Protein AF-A0A326RN79-F1 (afdb_monomer)

Foldseek 3Di:
DDDDDDWDFDWDKDKDWDDDAFKTKIWMKTKTKTWDWDWDQDPVVRDTDTDIDIWMKIWIKTWMKGAHPVGDDIDIDIDIDIDTDD

Structure (mmCIF, N/CA/C/O backbone):
data_AF-A0A326RN79-F1
#
_entry.id   AF-A0A326RN79-F1
#
loop_
_atom_site.group_PDB
_atom_site.id
_atom_site.type_symbol
_atom_site.label_atom_id
_atom_site.label_alt_id
_atom_site.label_comp_id
_atom_site.label_asym_id
_atom_site.label_entity_id
_atom_site.label_seq_id
_atom_site.pdbx_PDB_ins_code
_atom_site.Cartn_x
_atom_site.Cartn_y
_atom_site.Cartn_z
_atom_site.occupancy
_atom_site.B_iso_or_equiv
_atom_site.auth_seq_id
_atom_site.auth_comp_id
_atom_site.auth_asym_id
_atom_site.auth_atom_id
_atom_site.pdbx_PDB_model_num
ATOM 1 N N . MET A 1 1 ? 8.994 -21.340 -27.946 1.00 36.66 1 MET A N 1
ATOM 2 C CA . MET A 1 1 ? 8.843 -21.873 -26.571 1.00 36.66 1 MET A CA 1
ATOM 3 C C . MET A 1 1 ? 9.153 -20.736 -25.600 1.00 36.66 1 MET A C 1
ATOM 5 O O . MET A 1 1 ? 10.314 -20.381 -25.465 1.00 36.66 1 MET A O 1
ATOM 9 N N . ALA A 1 2 ? 8.141 -20.085 -25.015 1.00 51.47 2 ALA A N 1
ATOM 10 C CA . ALA A 1 2 ? 8.356 -18.931 -24.136 1.00 51.47 2 ALA A CA 1
ATOM 11 C C . ALA A 1 2 ? 8.945 -19.395 -22.794 1.00 51.47 2 ALA A C 1
ATOM 13 O O . ALA A 1 2 ? 8.312 -20.149 -22.052 1.00 51.47 2 ALA A O 1
ATOM 14 N N . ARG A 1 3 ? 10.180 -18.984 -22.497 1.00 58.22 3 ARG A N 1
ATOM 15 C CA . ARG A 1 3 ? 10.864 -19.306 -21.241 1.00 58.22 3 ARG A CA 1
ATOM 16 C C . ARG A 1 3 ? 10.165 -18.528 -20.123 1.00 58.22 3 ARG A C 1
ATOM 18 O O . ARG A 1 3 ? 10.208 -17.302 -20.090 1.00 58.22 3 ARG A O 1
ATOM 25 N N . ARG A 1 4 ? 9.448 -19.231 -19.244 1.00 58.88 4 ARG A N 1
ATOM 26 C CA . ARG A 1 4 ? 8.687 -18.618 -18.147 1.00 58.88 4 ARG A CA 1
ATOM 27 C C . ARG A 1 4 ? 9.666 -18.181 -17.055 1.00 58.88 4 ARG A C 1
ATOM 29 O O . ARG A 1 4 ? 10.080 -18.994 -16.235 1.00 58.88 4 ARG A O 1
ATOM 36 N N . PHE A 1 5 ? 10.077 -16.918 -17.082 1.00 65.12 5 PHE A N 1
ATOM 37 C CA . PHE A 1 5 ? 10.913 -16.339 -16.032 1.00 65.12 5 PHE A CA 1
ATOM 38 C C . PHE A 1 5 ? 10.075 -16.073 -14.776 1.00 65.12 5 PHE A C 1
ATOM 40 O O . PHE A 1 5 ? 8.932 -15.619 -14.857 1.00 65.12 5 PHE A O 1
ATOM 47 N N . LEU A 1 6 ? 10.638 -16.378 -13.606 1.00 65.94 6 LEU A N 1
ATOM 48 C CA . LEU A 1 6 ? 10.046 -16.006 -12.325 1.00 65.94 6 LEU A CA 1
ATOM 49 C C . LEU A 1 6 ? 10.099 -14.476 -12.203 1.00 65.94 6 LEU A C 1
ATOM 51 O O . LEU A 1 6 ? 11.183 -13.902 -12.252 1.00 65.94 6 LEU A O 1
ATOM 55 N N . ASN A 1 7 ? 8.945 -13.825 -12.038 1.00 72.00 7 ASN A N 1
ATOM 56 C CA . ASN A 1 7 ? 8.854 -12.377 -11.842 1.00 72.00 7 ASN A CA 1
ATOM 57 C C . ASN A 1 7 ? 8.327 -12.067 -10.430 1.00 72.00 7 ASN A C 1
ATOM 59 O O . ASN A 1 7 ? 7.119 -11.884 -10.253 1.00 72.00 7 ASN A O 1
ATOM 63 N N . PRO A 1 8 ? 9.188 -12.104 -9.397 1.00 68.12 8 PRO A N 1
ATOM 64 C CA . PRO A 1 8 ? 8.763 -11.848 -8.030 1.00 68.12 8 PRO A CA 1
ATOM 65 C C . PRO A 1 8 ? 8.424 -10.362 -7.850 1.00 68.12 8 PRO A C 1
ATOM 67 O O . PRO A 1 8 ? 9.305 -9.509 -7.835 1.00 68.12 8 PRO A O 1
ATOM 70 N N . ALA A 1 9 ? 7.138 -10.057 -7.683 1.00 74.50 9 ALA A N 1
ATOM 71 C CA . ALA A 1 9 ? 6.655 -8.715 -7.371 1.00 74.50 9 ALA A CA 1
ATOM 72 C C . ALA A 1 9 ? 6.686 -8.489 -5.850 1.00 74.50 9 ALA A C 1
ATOM 74 O O . ALA A 1 9 ? 5.716 -8.772 -5.144 1.00 74.50 9 ALA A O 1
ATOM 75 N N . ILE A 1 10 ? 7.821 -8.014 -5.332 1.00 84.75 10 ILE A N 1
ATOM 76 C CA . ILE A 1 10 ? 7.985 -7.710 -3.903 1.00 84.75 10 ILE A CA 1
ATOM 77 C C . ILE A 1 10 ? 7.613 -6.248 -3.665 1.00 84.75 10 ILE A C 1
ATOM 79 O O . ILE A 1 10 ? 8.291 -5.349 -4.149 1.00 84.75 10 ILE A O 1
ATOM 83 N N . LEU A 1 11 ? 6.547 -6.000 -2.903 1.00 85.94 11 LEU A N 1
ATOM 84 C CA . LEU A 1 11 ? 6.159 -4.646 -2.518 1.00 85.94 11 LEU A CA 1
ATOM 85 C C . LEU A 1 11 ? 6.941 -4.190 -1.284 1.00 85.94 11 LEU A C 1
ATOM 87 O O . LEU A 1 11 ? 6.777 -4.750 -0.201 1.00 85.94 11 LEU A O 1
ATOM 91 N N . ILE A 1 12 ? 7.712 -3.119 -1.435 1.00 90.00 12 ILE A N 1
ATOM 92 C CA . ILE A 1 12 ? 8.310 -2.380 -0.322 1.00 90.00 12 ILE A CA 1
ATOM 93 C C . ILE A 1 12 ? 7.509 -1.086 -0.162 1.00 90.00 12 ILE A C 1
ATOM 95 O O . ILE A 1 12 ? 7.455 -0.288 -1.091 1.00 90.00 12 ILE A O 1
ATOM 99 N N . GLU A 1 13 ? 6.853 -0.881 0.982 1.00 91.81 13 GLU A N 1
ATOM 100 C CA . GLU A 1 13 ? 5.976 0.274 1.240 1.00 91.81 13 GLU A CA 1
ATOM 101 C C . GLU A 1 13 ? 6.293 0.896 2.602 1.00 91.81 13 GLU A C 1
ATOM 103 O O . GLU A 1 13 ? 6.396 0.195 3.609 1.00 91.81 13 GLU A O 1
ATOM 108 N N . VAL A 1 14 ? 6.373 2.226 2.637 1.00 94.38 14 VAL A N 1
ATOM 109 C CA . VAL A 1 14 ? 6.320 3.012 3.871 1.00 94.38 14 VAL A CA 1
ATOM 110 C C . VAL A 1 14 ? 4.895 3.530 4.022 1.00 94.38 14 VAL A C 1
ATOM 112 O O . VAL A 1 14 ? 4.352 4.140 3.100 1.00 94.38 14 VAL A O 1
ATOM 115 N N . SER A 1 15 ? 4.275 3.294 5.180 1.00 94.06 15 SER A N 1
ATOM 116 C CA . SER A 1 15 ? 2.891 3.706 5.435 1.00 94.06 15 SER A CA 1
ATOM 117 C C . SER A 1 15 ? 2.732 4.460 6.750 1.00 94.06 15 SER A C 1
ATOM 119 O O . SER A 1 15 ? 3.167 3.983 7.796 1.00 94.06 15 SER A O 1
ATOM 121 N N . GLY A 1 16 ? 2.046 5.598 6.692 1.00 94.19 16 GLY A N 1
ATOM 122 C CA . GLY A 1 16 ? 1.613 6.389 7.834 1.00 94.19 16 GLY A CA 1
ATOM 123 C C . GLY A 1 16 ? 0.163 6.101 8.225 1.00 94.19 16 GLY A C 1
ATOM 124 O O . GLY A 1 16 ? -0.698 5.812 7.387 1.00 94.19 16 GLY A O 1
ATOM 125 N N . LEU A 1 17 ? -0.101 6.205 9.525 1.00 93.81 17 LEU A N 1
ATOM 126 C CA . LEU A 1 17 ? -1.425 6.125 10.131 1.00 93.81 17 LEU A CA 1
ATOM 127 C C . LEU A 1 17 ? -1.747 7.463 10.786 1.00 93.81 17 LEU A C 1
ATOM 129 O O . LEU A 1 17 ? -1.025 7.892 11.680 1.00 93.81 17 LEU A O 1
ATOM 133 N N . LEU A 1 18 ? -2.840 8.093 10.369 1.00 92.38 18 LEU A N 1
ATOM 134 C CA . LEU A 1 18 ? -3.316 9.345 10.945 1.00 92.38 18 LEU A CA 1
ATOM 135 C C . LEU A 1 18 ? -4.707 9.138 11.542 1.00 92.38 18 LEU A C 1
ATOM 137 O O . LEU A 1 18 ? -5.629 8.727 10.845 1.00 92.38 18 LEU A O 1
ATOM 141 N N . GLY A 1 19 ? -4.881 9.419 12.827 1.00 87.62 19 GLY A N 1
ATOM 142 C CA . GLY A 1 19 ? -6.171 9.285 13.503 1.00 87.62 19 GLY A CA 1
ATOM 143 C C . GLY A 1 19 ? -6.017 9.140 15.010 1.00 87.62 19 GLY A C 1
ATOM 144 O O . GLY A 1 19 ? -4.911 8.939 15.507 1.00 87.62 19 GLY A O 1
ATOM 145 N N . ARG A 1 20 ? -7.126 9.267 15.744 1.00 83.19 20 ARG A N 1
ATOM 146 C CA . ARG A 1 20 ? -7.171 9.069 17.200 1.00 83.19 20 ARG A CA 1
ATOM 147 C C . ARG A 1 20 ? -8.138 7.940 17.550 1.00 83.19 20 ARG A C 1
ATOM 149 O O . ARG A 1 20 ? -9.202 7.800 16.946 1.00 83.19 20 ARG A O 1
ATOM 156 N N . GLY A 1 21 ? -7.783 7.158 18.566 1.00 86.88 21 GLY A N 1
ATOM 157 C CA . GLY A 1 21 ? -8.617 6.072 19.074 1.00 86.88 21 GLY A CA 1
ATOM 158 C C . GLY A 1 21 ? -8.681 4.890 18.109 1.00 86.88 21 GLY A C 1
ATOM 159 O O . GLY A 1 21 ? -7.676 4.235 17.861 1.00 86.88 21 GLY A O 1
ATOM 160 N N . LYS A 1 22 ? -9.878 4.583 17.598 1.00 91.00 22 LYS A N 1
ATOM 161 C CA . LYS A 1 22 ? -10.126 3.357 16.815 1.00 91.00 22 LYS A CA 1
ATOM 162 C C . LYS A 1 22 ? -9.999 3.549 15.305 1.00 91.00 22 LYS A C 1
ATOM 164 O O . LYS A 1 22 ? -9.848 2.579 14.564 1.00 91.00 22 LYS A O 1
ATOM 169 N N . HIS A 1 23 ? -10.079 4.791 14.842 1.00 93.25 23 HIS A N 1
ATOM 170 C CA . HIS A 1 23 ? -10.272 5.138 13.440 1.00 93.25 23 HIS A CA 1
ATOM 171 C C . HIS A 1 23 ? -9.014 5.808 12.901 1.00 93.25 23 HIS A C 1
ATOM 173 O O . HIS A 1 23 ? -8.587 6.835 13.424 1.00 93.25 23 HIS A O 1
ATOM 179 N N . HIS A 1 24 ? -8.430 5.231 11.853 1.00 94.38 24 HIS A N 1
ATOM 180 C CA . HIS A 1 24 ? -7.187 5.719 11.275 1.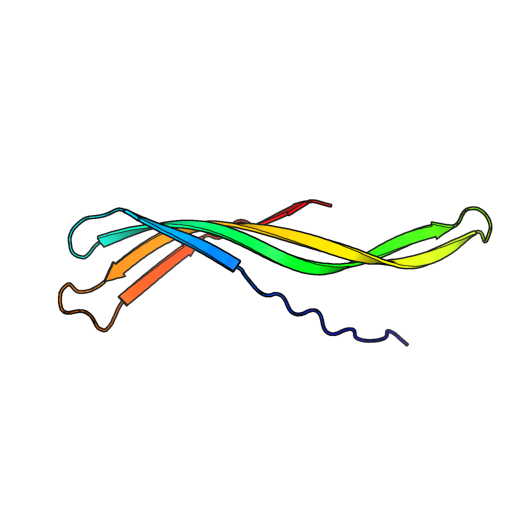00 94.38 24 HIS A CA 1
ATOM 181 C C . HIS A 1 24 ? -7.294 5.810 9.761 1.00 94.38 24 HIS A C 1
ATOM 183 O O . HIS A 1 24 ? -7.596 4.833 9.076 1.00 94.38 24 HIS A O 1
ATOM 189 N N . PHE A 1 25 ? -6.972 6.976 9.234 1.00 94.94 25 PHE A N 1
ATOM 190 C CA . PHE A 1 25 ? -6.615 7.153 7.845 1.00 94.94 25 PHE A CA 1
ATOM 191 C C . PHE A 1 25 ? -5.230 6.547 7.586 1.00 94.94 25 PHE A C 1
ATOM 193 O O . PHE A 1 25 ? -4.330 6.630 8.422 1.00 94.94 25 PHE A O 1
ATOM 200 N N . LYS A 1 26 ? -5.066 5.903 6.434 1.00 95.00 26 LYS A N 1
ATOM 201 C CA . LYS A 1 26 ? -3.821 5.279 5.989 1.00 95.00 26 LYS A CA 1
ATOM 202 C C . LYS A 1 26 ? -3.353 5.939 4.708 1.00 95.00 26 LYS A C 1
ATOM 204 O O . LYS A 1 26 ? -4.096 5.951 3.730 1.00 95.00 26 LYS A O 1
ATOM 209 N N . LEU A 1 27 ? -2.099 6.366 4.706 1.00 95.44 27 LEU A N 1
ATOM 210 C CA . LEU A 1 27 ? -1.389 6.801 3.513 1.00 95.44 27 LEU A CA 1
ATOM 211 C C . LEU A 1 27 ? -0.123 5.960 3.380 1.00 95.44 27 LEU A C 1
ATOM 213 O O . LEU A 1 27 ? 0.573 5.753 4.368 1.00 95.44 27 LEU A O 1
ATOM 217 N N . GLY A 1 28 ? 0.167 5.446 2.196 1.00 93.69 28 GLY A N 1
ATOM 218 C CA . GLY A 1 28 ? 1.376 4.677 1.940 1.00 93.69 28 GLY A CA 1
ATOM 219 C C . GLY A 1 28 ? 1.942 4.980 0.570 1.00 93.69 28 GLY A C 1
ATOM 220 O O . GLY A 1 28 ? 1.199 5.302 -0.351 1.00 93.69 28 GLY A O 1
ATOM 221 N N . ILE A 1 29 ? 3.255 4.881 0.448 1.00 93.69 29 ILE A N 1
ATOM 222 C CA . ILE A 1 29 ? 3.966 4.960 -0.821 1.00 93.69 29 ILE A CA 1
ATOM 223 C C . ILE A 1 29 ? 5.010 3.854 -0.847 1.00 93.69 29 ILE A C 1
ATOM 225 O O . ILE A 1 29 ? 5.621 3.539 0.177 1.00 93.69 29 ILE A O 1
ATOM 229 N N . GLY A 1 30 ? 5.190 3.234 -2.004 1.00 90.75 30 GLY A N 1
ATOM 230 C CA . GLY A 1 30 ? 6.114 2.123 -2.130 1.00 90.75 30 GLY A CA 1
ATOM 231 C C . GLY A 1 30 ? 6.715 1.976 -3.512 1.00 90.75 30 GLY A C 1
ATOM 232 O O . GLY A 1 30 ? 6.504 2.798 -4.400 1.00 90.75 30 GLY A O 1
ATOM 233 N N . GLY A 1 31 ? 7.454 0.886 -3.668 1.00 90.00 31 GLY A N 1
ATOM 234 C CA . GLY A 1 31 ? 8.028 0.430 -4.921 1.00 90.00 31 GLY A CA 1
ATOM 235 C C . GLY A 1 31 ? 7.842 -1.074 -5.062 1.00 90.00 31 GLY A C 1
ATOM 236 O O . GLY A 1 31 ? 7.934 -1.821 -4.088 1.00 90.00 31 GLY A O 1
ATOM 237 N N . THR A 1 32 ? 7.551 -1.524 -6.276 1.00 89.12 32 THR A N 1
ATOM 238 C CA . THR A 1 32 ? 7.525 -2.946 -6.631 1.00 89.12 32 THR A CA 1
ATOM 239 C C . THR A 1 32 ? 8.451 -3.166 -7.824 1.00 89.12 32 THR A C 1
ATOM 241 O O . THR A 1 32 ? 8.016 -2.958 -8.966 1.00 89.12 32 THR A O 1
ATOM 244 N N . PRO A 1 33 ? 9.726 -3.538 -7.591 1.00 85.12 33 PRO A N 1
ATOM 245 C CA . PRO A 1 33 ? 10.614 -3.935 -8.671 1.00 85.12 33 PRO A CA 1
ATOM 246 C C . PRO A 1 33 ? 10.057 -5.180 -9.359 1.00 85.12 33 PRO A C 1
ATOM 248 O O . PRO A 1 33 ? 9.543 -6.091 -8.708 1.00 85.12 33 PRO A O 1
ATOM 251 N N . HIS A 1 34 ? 10.153 -5.207 -10.681 1.00 83.12 34 HIS A N 1
ATOM 252 C CA . HIS A 1 34 ? 9.778 -6.357 -11.487 1.00 83.12 34 HIS A CA 1
ATOM 253 C C . HIS A 1 34 ? 10.620 -6.406 -12.761 1.00 83.12 34 HIS A C 1
ATOM 255 O O . HIS A 1 34 ? 11.150 -5.399 -13.236 1.00 83.12 34 HIS A O 1
ATOM 261 N N . ILE A 1 35 ? 10.726 -7.600 -13.329 1.00 82.19 35 ILE A N 1
ATOM 262 C CA . ILE A 1 35 ? 11.347 -7.812 -14.631 1.00 82.19 35 ILE A CA 1
ATOM 263 C C . ILE A 1 35 ? 10.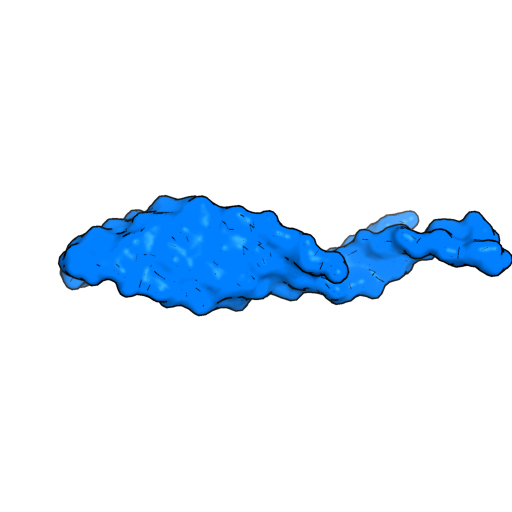236 -7.743 -15.678 1.00 82.19 35 ILE A C 1
ATOM 265 O O . ILE A 1 35 ? 9.227 -8.444 -15.575 1.00 82.19 35 ILE A O 1
ATOM 269 N N . ALA A 1 36 ? 10.399 -6.874 -16.668 1.00 76.19 36 ALA A N 1
ATOM 270 C CA . ALA A 1 36 ? 9.490 -6.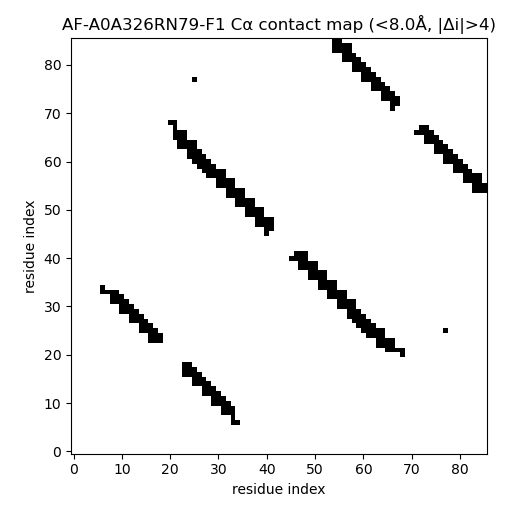737 -17.795 1.00 76.19 36 ALA A CA 1
ATOM 271 C C . ALA A 1 36 ? 10.188 -7.170 -19.088 1.00 76.19 36 ALA A C 1
ATOM 273 O O . ALA A 1 36 ? 11.405 -7.048 -19.219 1.00 76.19 36 ALA A O 1
ATOM 274 N N . THR A 1 37 ? 9.409 -7.646 -20.053 1.00 75.88 37 THR A N 1
ATOM 275 C CA . THR A 1 37 ? 9.887 -7.865 -21.421 1.00 75.88 37 THR A CA 1
ATOM 276 C C . THR A 1 37 ? 9.473 -6.669 -22.269 1.00 75.88 37 THR A C 1
ATOM 278 O O . THR A 1 37 ? 8.302 -6.284 -22.261 1.00 75.88 37 THR A O 1
ATOM 281 N N . SER A 1 38 ? 10.425 -6.069 -22.978 1.00 74.00 38 SER A N 1
ATOM 282 C CA . SER A 1 38 ? 10.177 -5.050 -23.999 1.00 74.00 38 SER A CA 1
ATOM 283 C C . SER A 1 38 ? 10.614 -5.576 -25.361 1.00 74.00 38 SER A C 1
ATOM 285 O O . SER A 1 38 ? 11.709 -6.129 -25.470 1.00 74.00 38 SER A O 1
ATOM 287 N N . LEU A 1 39 ? 9.803 -5.343 -26.390 1.00 77.56 39 LEU A N 1
ATOM 288 C CA . LEU A 1 39 ? 10.179 -5.608 -27.776 1.00 77.56 39 LEU A CA 1
ATOM 289 C C . LEU A 1 39 ? 11.081 -4.478 -28.272 1.00 77.56 39 LEU A C 1
ATOM 291 O O . LEU A 1 39 ? 10.663 -3.321 -28.272 1.00 77.56 39 LEU A O 1
ATOM 295 N N . ASN A 1 40 ? 12.299 -4.813 -28.690 1.00 77.00 40 ASN A N 1
ATOM 296 C CA . ASN A 1 40 ? 13.175 -3.891 -29.403 1.00 77.00 40 ASN A CA 1
ATOM 297 C C . ASN A 1 40 ? 13.295 -4.320 -30.861 1.00 77.00 40 ASN A C 1
ATOM 299 O O . ASN A 1 40 ? 13.448 -5.501 -31.161 1.00 77.00 40 ASN A O 1
ATOM 303 N N . PHE A 1 41 ? 13.232 -3.341 -31.759 1.00 77.31 41 PHE A N 1
ATOM 304 C CA . PHE A 1 41 ? 13.472 -3.557 -33.178 1.00 77.31 41 PHE A CA 1
ATOM 305 C C . PHE A 1 41 ? 14.955 -3.349 -33.476 1.00 77.31 41 PHE A C 1
ATOM 307 O O . PHE A 1 41 ? 15.485 -2.261 -33.238 1.00 77.31 41 PHE A O 1
ATOM 314 N N . ASN A 1 42 ? 15.619 -4.387 -33.980 1.00 75.69 42 ASN A N 1
ATOM 315 C CA . ASN A 1 42 ? 17.001 -4.299 -34.424 1.00 75.69 42 ASN A CA 1
ATOM 316 C C . ASN A 1 42 ? 17.023 -3.928 -35.915 1.00 75.69 42 ASN A C 1
ATOM 318 O O . ASN A 1 42 ? 16.629 -4.717 -36.770 1.00 75.69 42 ASN A O 1
ATOM 322 N N . ALA A 1 43 ? 17.468 -2.711 -36.232 1.00 73.00 43 ALA A N 1
ATOM 323 C CA . ALA A 1 43 ? 17.481 -2.205 -37.605 1.00 73.00 43 ALA A CA 1
ATOM 324 C C . ALA A 1 43 ? 18.514 -2.907 -38.509 1.00 73.00 43 ALA A C 1
ATOM 326 O O . ALA A 1 43 ? 18.364 -2.877 -39.727 1.00 73.00 43 ALA A O 1
ATOM 327 N N . GLU A 1 44 ? 19.539 -3.544 -37.933 1.00 79.12 44 GLU A N 1
ATOM 328 C CA . GLU A 1 44 ? 20.599 -4.223 -38.689 1.00 79.12 44 GLU A CA 1
ATOM 329 C C . GLU A 1 44 ? 20.184 -5.631 -39.128 1.00 79.12 44 GLU A C 1
ATOM 331 O O . GLU A 1 44 ? 20.536 -6.070 -40.221 1.00 79.12 44 GLU A O 1
ATOM 336 N N . THR A 1 45 ? 19.394 -6.327 -38.307 1.00 78.62 45 THR A N 1
ATOM 337 C CA . THR A 1 45 ? 18.887 -7.677 -38.607 1.00 78.62 45 THR A CA 1
ATOM 338 C C . THR A 1 45 ? 17.435 -7.676 -39.087 1.00 78.62 45 THR A C 1
ATOM 340 O O . THR A 1 45 ? 16.968 -8.681 -39.609 1.00 78.62 45 THR A O 1
ATOM 343 N N . SER A 1 46 ? 16.724 -6.545 -38.97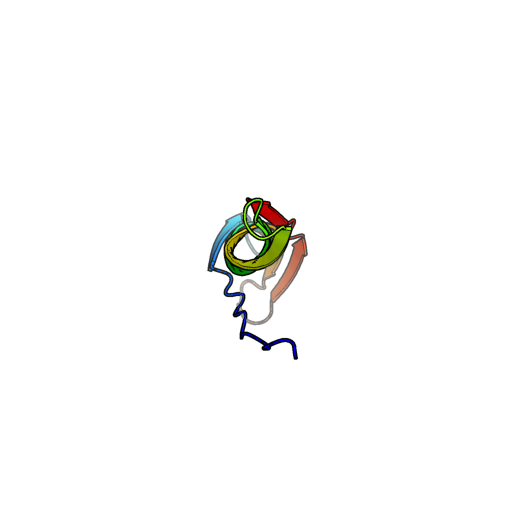2 1.00 78.56 46 SER A N 1
ATOM 344 C CA . SER A 1 46 ? 15.275 -6.423 -39.217 1.00 78.56 46 SER A CA 1
ATOM 345 C C . SER A 1 46 ? 14.416 -7.372 -38.367 1.00 78.56 46 SER A C 1
ATOM 347 O O . SER A 1 46 ? 13.276 -7.676 -38.723 1.00 78.56 46 SER A O 1
ATOM 349 N N . GLU A 1 47 ? 14.944 -7.824 -37.229 1.00 79.94 47 GLU A N 1
ATOM 350 C CA . GLU A 1 47 ? 14.274 -8.755 -36.323 1.00 79.94 47 GLU A CA 1
ATOM 351 C C . GLU A 1 47 ? 13.772 -8.050 -35.053 1.00 79.94 47 GLU A C 1
ATOM 353 O O . GLU A 1 47 ? 14.314 -7.037 -34.597 1.00 79.94 47 GLU A O 1
ATOM 358 N N . LEU A 1 48 ? 12.693 -8.596 -34.484 1.00 77.00 48 LEU A N 1
ATOM 359 C CA . LEU A 1 48 ? 12.184 -8.204 -33.172 1.00 77.00 48 LEU A CA 1
ATOM 360 C C . LEU A 1 48 ? 12.852 -9.066 -32.105 1.00 77.00 48 LEU A C 1
ATOM 362 O O . LEU A 1 48 ? 12.666 -10.282 -32.079 1.00 77.00 48 LEU A O 1
ATOM 366 N N . GLU A 1 49 ? 13.584 -8.424 -31.201 1.00 78.12 49 GLU A N 1
ATOM 367 C CA . GLU A 1 49 ? 14.243 -9.091 -30.084 1.00 78.12 49 GLU A CA 1
ATOM 368 C C . GLU A 1 49 ? 13.525 -8.789 -28.763 1.00 78.12 49 GLU A C 1
ATOM 370 O O . GLU A 1 49 ? 13.234 -7.635 -28.422 1.00 78.12 49 GLU A O 1
ATOM 375 N N . ASP A 1 50 ? 13.272 -9.845 -27.987 1.00 75.88 50 ASP A N 1
ATOM 376 C CA . ASP A 1 50 ? 12.793 -9.737 -26.611 1.00 75.88 50 ASP A CA 1
ATOM 377 C C . ASP A 1 50 ? 13.943 -9.286 -25.704 1.00 75.88 50 ASP A C 1
ATOM 379 O O . ASP A 1 50 ? 14.873 -10.045 -25.418 1.00 75.88 50 ASP A O 1
ATOM 383 N N . LYS A 1 51 ? 13.863 -8.058 -25.185 1.00 78.50 51 LYS A N 1
ATOM 384 C CA . LYS A 1 51 ? 14.807 -7.548 -24.187 1.00 78.50 51 LYS A CA 1
ATOM 385 C C . LYS A 1 51 ? 14.184 -7.589 -22.798 1.00 78.50 51 LYS A C 1
ATOM 387 O O . LYS A 1 51 ? 13.089 -7.074 -22.577 1.00 78.50 51 LYS A O 1
ATOM 392 N N . LEU A 1 52 ? 14.908 -8.167 -21.841 1.00 76.69 52 LEU A N 1
ATOM 393 C CA . LEU A 1 52 ? 14.563 -8.067 -20.424 1.00 76.69 52 LEU A CA 1
ATOM 394 C C . LEU A 1 52 ? 14.974 -6.688 -19.903 1.00 76.69 52 LEU A C 1
ATOM 396 O O . LEU A 1 52 ? 16.129 -6.283 -20.032 1.00 76.69 52 LEU A O 1
ATOM 400 N N . VAL A 1 53 ? 14.023 -5.978 -19.305 1.00 80.31 53 VAL A N 1
ATOM 401 C CA . VAL A 1 53 ? 14.214 -4.642 -18.738 1.00 80.31 53 VAL A CA 1
ATOM 402 C C . VAL A 1 53 ? 13.783 -4.652 -17.279 1.00 80.31 53 VAL A C 1
ATOM 404 O O . VAL A 1 53 ? 12.764 -5.242 -16.910 1.00 80.31 53 VAL A O 1
ATOM 407 N N . PHE A 1 54 ? 14.575 -3.995 -16.436 1.00 79.56 54 PHE A N 1
ATOM 408 C CA . PHE A 1 54 ? 14.220 -3.773 -15.043 1.00 79.56 54 PHE A CA 1
ATOM 409 C C . PHE A 1 54 ? 13.249 -2.596 -14.958 1.00 79.56 54 PHE A C 1
ATOM 411 O O . PHE A 1 54 ? 13.557 -1.510 -15.439 1.00 79.56 54 PHE A O 1
ATOM 418 N N . SER A 1 55 ? 12.078 -2.806 -14.365 1.00 81.94 55 SER A N 1
ATOM 419 C CA . SER A 1 55 ? 11.061 -1.766 -14.204 1.00 81.94 55 SER A CA 1
ATOM 420 C C . SER A 1 55 ? 10.532 -1.766 -12.771 1.00 81.94 55 SER A C 1
ATOM 422 O O . SER A 1 55 ? 10.758 -2.695 -11.992 1.00 81.94 55 SER A O 1
ATOM 424 N N . SER A 1 56 ? 9.840 -0.697 -12.391 1.00 83.00 56 SER A N 1
ATOM 425 C CA . SER A 1 56 ? 9.267 -0.548 -11.059 1.00 83.00 56 SER A CA 1
ATOM 426 C C . SER A 1 56 ? 7.880 0.073 -11.136 1.00 83.00 56 SER A C 1
ATOM 428 O O . SER A 1 56 ? 7.626 0.985 -11.925 1.00 83.00 56 SER A O 1
ATOM 430 N N . LEU A 1 57 ? 6.970 -0.435 -10.309 1.00 88.00 57 LEU A N 1
ATOM 431 C CA . LEU A 1 57 ? 5.672 0.190 -10.072 1.00 88.00 57 LEU A CA 1
ATOM 432 C C . LEU A 1 57 ? 5.747 1.020 -8.798 1.00 88.00 57 LEU A C 1
ATOM 434 O O . LEU A 1 57 ? 6.268 0.545 -7.788 1.00 88.00 57 LEU A O 1
ATOM 438 N N . ILE A 1 58 ? 5.176 2.222 -8.834 1.00 88.69 58 ILE A N 1
ATOM 439 C CA . ILE A 1 58 ? 5.037 3.078 -7.654 1.00 88.69 58 ILE A CA 1
ATOM 440 C C . ILE A 1 58 ? 3.577 3.022 -7.197 1.00 88.69 58 ILE A C 1
ATOM 442 O O . ILE A 1 58 ? 2.723 3.701 -7.778 1.00 88.69 58 ILE A O 1
ATOM 446 N N . PRO A 1 59 ? 3.248 2.194 -6.193 1.00 90.44 59 PRO A N 1
ATOM 447 C CA . PRO A 1 59 ? 1.970 2.277 -5.512 1.00 90.44 59 PRO A CA 1
ATOM 448 C C . PRO A 1 59 ? 1.904 3.516 -4.634 1.00 90.44 59 PRO A C 1
ATOM 450 O O . PRO A 1 59 ? 2.749 3.727 -3.761 1.00 90.44 59 PRO A O 1
ATOM 453 N N . LEU A 1 60 ? 0.822 4.263 -4.796 1.00 91.81 60 LEU A N 1
ATOM 454 C CA . LEU A 1 60 ? 0.323 5.157 -3.764 1.00 91.81 60 LEU A CA 1
ATOM 455 C C . LEU A 1 60 ? -0.876 4.462 -3.132 1.00 91.81 60 LEU A C 1
ATOM 457 O O . LEU A 1 60 ? -1.750 3.989 -3.843 1.00 91.81 60 LEU A O 1
ATOM 461 N N . ARG A 1 61 ? -0.943 4.376 -1.808 1.00 93.19 61 ARG A N 1
ATOM 462 C CA . ARG A 1 61 ? -2.048 3.738 -1.099 1.00 93.19 61 ARG A CA 1
ATOM 463 C C . ARG A 1 61 ? -2.763 4.742 -0.225 1.00 93.19 61 ARG A C 1
ATOM 465 O O . ARG A 1 61 ? -2.162 5.352 0.650 1.00 93.19 61 ARG A O 1
ATOM 472 N N . ILE A 1 62 ? -4.071 4.827 -0.404 1.00 94.69 62 ILE A N 1
ATOM 473 C CA . ILE A 1 62 ? -4.964 5.625 0.427 1.00 94.69 62 ILE A CA 1
ATOM 474 C C . ILE A 1 62 ? -5.995 4.679 1.019 1.00 94.69 62 ILE A C 1
ATOM 476 O O . ILE A 1 62 ? -6.523 3.807 0.331 1.00 94.69 62 ILE A O 1
ATOM 480 N N . GLY A 1 63 ? -6.289 4.797 2.305 1.00 95.81 63 GLY A N 1
ATOM 481 C CA . GLY A 1 63 ? -7.293 3.935 2.895 1.00 95.81 63 GLY A CA 1
ATOM 482 C C . GLY A 1 63 ? -7.695 4.311 4.297 1.00 95.81 63 GLY A C 1
ATOM 483 O O . GLY A 1 63 ? -7.271 5.309 4.868 1.00 95.81 63 GLY A O 1
ATOM 484 N N . TYR A 1 64 ? -8.510 3.442 4.860 1.00 95.31 64 TYR A N 1
ATOM 485 C CA . TYR A 1 64 ? -9.057 3.567 6.189 1.00 95.31 64 TYR A CA 1
ATOM 486 C C . TYR A 1 64 ? -8.827 2.267 6.956 1.00 95.31 64 TYR A C 1
ATOM 488 O O . TYR A 1 64 ? -8.884 1.163 6.405 1.00 95.31 64 TYR A O 1
ATOM 496 N N . ARG A 1 65 ? -8.532 2.397 8.245 1.00 94.25 65 ARG A N 1
ATOM 497 C CA . ARG A 1 65 ? -8.341 1.294 9.174 1.00 94.25 65 ARG A CA 1
ATOM 498 C C . ARG A 1 65 ? -9.154 1.546 10.428 1.00 94.25 65 ARG A C 1
ATOM 500 O O . ARG A 1 65 ? -8.948 2.540 11.118 1.00 94.25 65 ARG A O 1
ATOM 507 N N . TYR A 1 66 ? -9.985 0.575 10.762 1.00 93.75 66 TYR A N 1
ATOM 508 C CA . TYR A 1 66 ? -10.573 0.459 12.083 1.00 93.75 66 TYR A CA 1
ATOM 509 C C . TYR A 1 66 ? -9.777 -0.558 12.903 1.00 93.75 66 TYR A C 1
ATOM 511 O O . TYR A 1 66 ? -9.580 -1.686 12.453 1.00 93.75 66 TYR A O 1
ATOM 519 N N . GLN A 1 67 ? -9.327 -0.181 14.095 1.00 93.00 67 GLN A N 1
ATOM 520 C CA . GLN A 1 67 ? -8.604 -1.049 15.023 1.00 93.00 67 GLN A CA 1
ATOM 521 C C . GLN A 1 67 ? -9.158 -0.850 16.436 1.00 93.00 67 GLN A C 1
ATOM 523 O O . GLN A 1 67 ? -9.260 0.282 16.902 1.00 93.00 67 GLN A O 1
ATOM 528 N N . LYS A 1 68 ? -9.521 -1.937 17.126 1.00 89.38 68 LYS A N 1
ATOM 529 C CA . LYS A 1 68 ? -9.971 -1.846 18.523 1.00 89.38 68 LYS A CA 1
ATOM 530 C C . LYS A 1 68 ? -8.830 -1.334 19.427 1.00 89.38 68 LYS A C 1
ATOM 532 O O . LYS A 1 68 ? -7.679 -1.694 19.176 1.00 89.38 68 LYS A O 1
ATOM 537 N N . PRO A 1 69 ? -9.116 -0.545 20.484 1.00 84.69 69 PRO A N 1
ATOM 538 C CA . PRO A 1 69 ? -8.083 -0.021 21.385 1.00 84.69 69 PRO A CA 1
ATOM 539 C C . PRO A 1 69 ? -7.376 -1.132 22.159 1.00 84.69 69 PRO A C 1
ATOM 541 O O . PRO A 1 69 ? -6.181 -1.050 22.399 1.00 84.69 69 PRO A O 1
ATOM 544 N N . GLU A 1 70 ? -8.118 -2.190 22.493 1.00 87.62 70 GLU A N 1
ATOM 545 C CA . GLU A 1 70 ? -7.627 -3.392 23.17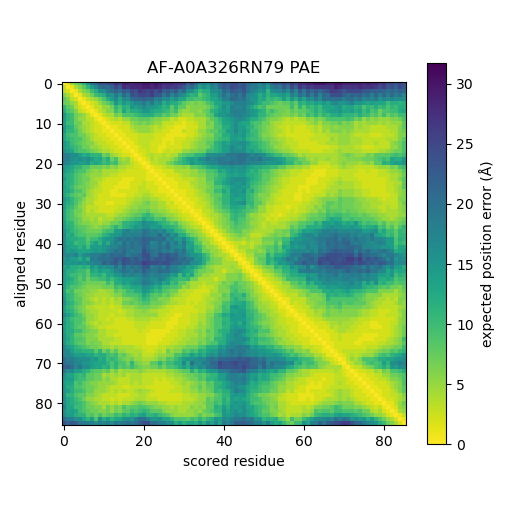8 1.00 87.62 70 GLU A CA 1
ATOM 546 C C . GLU A 1 70 ? -6.695 -4.245 22.292 1.00 87.62 70 GLU A C 1
ATOM 548 O O . GLU A 1 70 ? -6.156 -5.254 22.736 1.00 87.62 70 GLU A O 1
ATOM 553 N N . GLY A 1 71 ? -6.508 -3.863 21.023 1.00 80.12 71 GLY A N 1
ATOM 554 C CA . GLY A 1 71 ? -5.770 -4.645 20.042 1.00 80.12 71 GLY A CA 1
ATOM 555 C C . GLY A 1 71 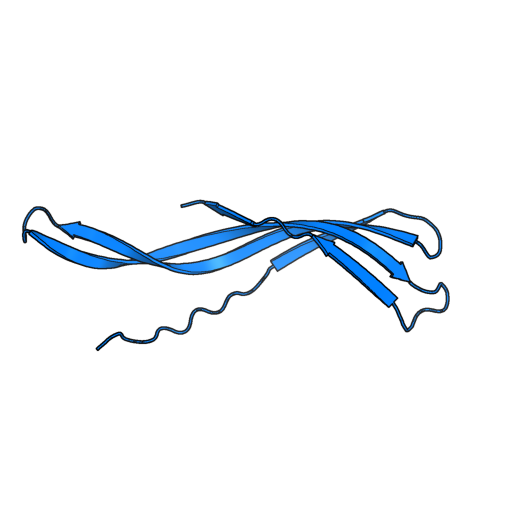? -6.597 -5.780 19.431 1.00 80.12 71 GLY A C 1
ATOM 556 O O . GLY A 1 71 ? -7.830 -5.770 19.429 1.00 80.12 71 GLY A O 1
ATOM 557 N N . GLY A 1 72 ? -5.900 -6.742 18.826 1.00 87.00 72 GLY A N 1
ATOM 558 C CA . GLY A 1 72 ? -6.511 -7.878 18.138 1.00 87.00 72 GLY A CA 1
ATOM 559 C C . GLY A 1 72 ? -7.029 -7.526 16.743 1.00 87.00 72 GLY A C 1
ATOM 560 O O . GLY A 1 72 ? -6.282 -7.054 15.883 1.00 87.00 72 GLY A O 1
ATOM 561 N N . PHE A 1 73 ? -8.310 -7.802 16.502 1.00 87.94 73 PHE A N 1
ATOM 562 C CA . PHE A 1 73 ? -8.911 -7.699 15.177 1.00 87.94 73 PHE A CA 1
ATOM 563 C C . PHE A 1 73 ? -8.914 -6.252 14.646 1.00 87.94 73 PHE A C 1
ATOM 565 O O . PHE A 1 73 ? -9.321 -5.314 15.340 1.00 87.94 73 PHE A O 1
ATOM 572 N N . PHE A 1 74 ? -8.537 -6.070 13.376 1.00 90.81 74 PHE A N 1
ATOM 573 C CA . PHE A 1 74 ? -8.669 -4.796 12.671 1.00 90.81 74 PHE A CA 1
ATOM 574 C C . PHE A 1 74 ? -9.223 -4.987 11.256 1.00 90.81 74 PHE A C 1
ATOM 576 O O . PHE A 1 74 ? -8.893 -5.947 10.567 1.00 90.81 74 PHE A O 1
ATOM 583 N N . PHE A 1 75 ? -10.020 -4.019 10.805 1.00 92.19 75 PHE A N 1
ATOM 584 C CA . PHE A 1 75 ? -10.492 -3.928 9.424 1.00 92.19 75 PHE A CA 1
ATOM 585 C C . PHE A 1 75 ? -9.681 -2.873 8.677 1.00 92.19 75 PHE A C 1
ATOM 587 O O . PHE A 1 75 ? -9.348 -1.820 9.229 1.00 92.19 75 PHE A O 1
ATOM 594 N N . ARG A 1 76 ? -9.379 -3.131 7.405 1.00 93.38 76 ARG A N 1
ATOM 595 C CA . ARG A 1 76 ? -8.798 -2.142 6.497 1.00 93.38 76 ARG A CA 1
ATOM 596 C C . ARG A 1 76 ? -9.528 -2.204 5.167 1.00 93.38 76 ARG A C 1
ATOM 598 O O . ARG A 1 76 ? -9.699 -3.283 4.617 1.00 93.38 76 ARG A O 1
ATOM 605 N N . VAL A 1 77 ? -9.851 -1.037 4.633 1.00 95.06 77 VAL A N 1
ATOM 606 C CA . VAL A 1 77 ? -10.204 -0.853 3.226 1.00 95.06 77 VAL A CA 1
ATOM 607 C C . VAL A 1 77 ? -9.242 0.17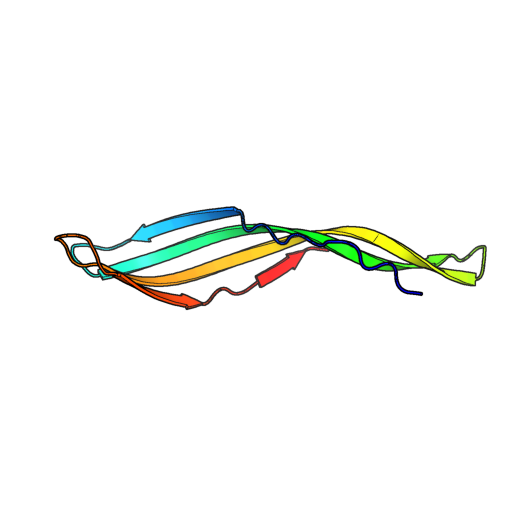0 2.639 1.00 95.06 77 VAL A C 1
ATOM 609 O O . VAL A 1 77 ? -8.796 1.084 3.336 1.00 95.06 77 VAL A O 1
ATOM 612 N N . GLY A 1 78 ? -8.845 0.004 1.387 1.00 93.25 78 GLY A N 1
ATOM 613 C CA . GLY A 1 78 ? -7.938 0.946 0.754 1.00 93.25 78 GLY A CA 1
ATOM 614 C C . GLY A 1 78 ? -7.908 0.787 -0.749 1.00 93.25 78 GLY A C 1
ATOM 615 O O . GLY A 1 78 ? -8.158 -0.292 -1.277 1.00 93.25 78 GLY A O 1
ATOM 616 N N . TYR A 1 79 ? -7.571 1.884 -1.405 1.00 94.00 79 TYR A N 1
ATOM 617 C CA . TYR A 1 79 ? -7.344 1.972 -2.830 1.00 94.00 79 TYR A CA 1
ATOM 618 C C . TYR A 1 79 ? -5.848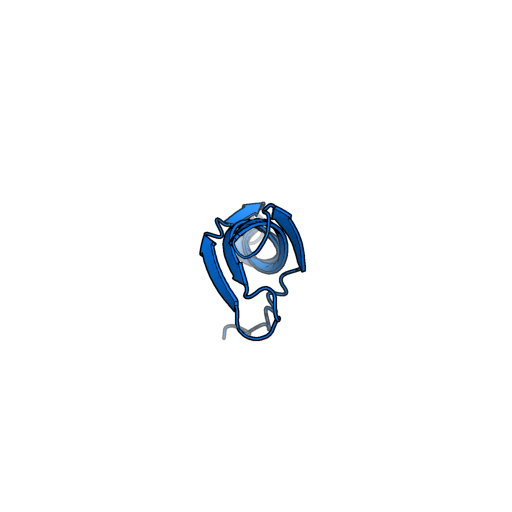 2.173 -3.070 1.00 94.00 79 TYR A C 1
ATOM 620 O O . TYR A 1 79 ? -5.194 2.946 -2.366 1.00 94.00 79 TYR A O 1
ATOM 628 N N . THR A 1 80 ? -5.294 1.423 -4.020 1.00 92.75 80 THR A N 1
ATOM 629 C CA . THR A 1 80 ? -3.882 1.528 -4.401 1.00 92.75 80 THR A CA 1
ATOM 630 C C . THR A 1 80 ? -3.812 1.800 -5.899 1.00 92.75 80 THR A C 1
ATOM 632 O O . THR A 1 80 ? -3.839 0.847 -6.673 1.00 92.75 80 THR A O 1
ATOM 635 N N . PRO A 1 81 ? -3.801 3.065 -6.344 1.00 89.88 81 PRO A N 1
ATOM 636 C CA . PRO A 1 81 ? -3.401 3.381 -7.706 1.00 89.88 81 PRO A CA 1
ATOM 637 C C . PRO A 1 81 ? -1.929 3.010 -7.918 1.00 89.88 81 PRO A C 1
ATOM 639 O O . PRO A 1 81 ? -1.088 3.205 -7.037 1.00 89.88 81 PRO A O 1
ATOM 642 N N . PHE A 1 82 ? -1.621 2.506 -9.109 1.00 84.00 82 PHE A N 1
ATOM 643 C CA . PHE A 1 82 ? -0.259 2.200 -9.531 1.00 84.00 82 PHE A CA 1
ATOM 644 C C . PHE A 1 82 ? 0.056 2.997 -10.790 1.00 84.00 82 PHE A C 1
ATOM 646 O O . PHE A 1 82 ? -0.753 3.028 -11.717 1.00 84.00 82 PHE A O 1
ATOM 653 N N . SER A 1 83 ? 1.239 3.604 -10.828 1.00 79.12 83 SER A N 1
ATOM 654 C CA . SER A 1 83 ? 1.815 4.135 -12.061 1.00 79.12 83 SER A CA 1
ATOM 655 C C . SER A 1 83 ? 3.057 3.334 -12.432 1.00 79.12 83 SER A C 1
ATOM 657 O O . SER A 1 83 ? 3.818 2.908 -11.555 1.00 79.12 83 SER A O 1
ATOM 659 N N . LYS A 1 84 ? 3.245 3.122 -13.736 1.00 70.56 84 LYS A N 1
ATOM 660 C CA . LYS A 1 84 ? 4.435 2.489 -14.298 1.00 70.56 84 LYS A CA 1
ATOM 661 C C . LYS A 1 84 ? 5.369 3.589 -14.787 1.00 70.56 84 LYS A C 1
ATOM 663 O O . LYS A 1 84 ? 4.986 4.360 -15.660 1.00 70.56 84 LYS A O 1
ATOM 668 N N . PHE A 1 85 ? 6.577 3.639 -14.238 1.00 61.56 85 PHE A N 1
ATOM 669 C CA . PHE A 1 85 ? 7.669 4.395 -14.846 1.00 61.56 85 PHE A CA 1
ATOM 670 C C . PHE A 1 85 ? 8.474 3.432 -15.725 1.00 61.56 85 PHE A C 1
ATOM 672 O O . PHE A 1 85 ? 8.831 2.333 -15.282 1.00 61.56 85 PHE A O 1
ATOM 679 N N . LEU A 1 86 ? 8.633 3.811 -16.995 1.00 54.56 86 LEU A N 1
ATOM 680 C CA . LEU A 1 86 ? 9.366 3.063 -18.016 1.00 54.56 86 LEU A CA 1
ATOM 681 C C . LEU A 1 86 ? 10.833 3.493 -18.022 1.00 54.56 86 LEU A C 1
ATOM 683 O O . LEU A 1 86 ? 11.064 4.720 -17.940 1.00 54.56 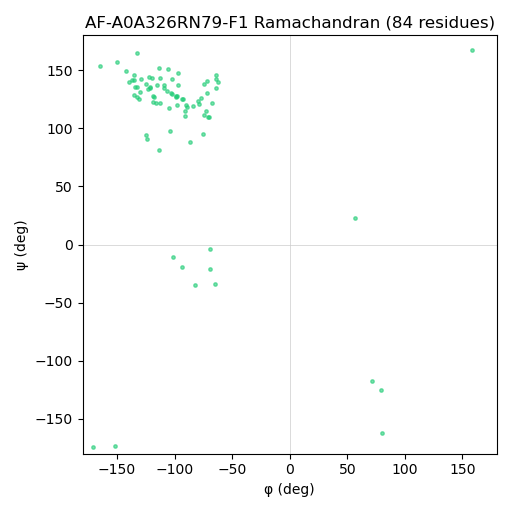86 LEU A O 1
#

Organism: NCBI:txid475299

Mean predicted aligned error: 8.75 Å

Sequence (86 aa):
MARRFLNPAILIEVSGLLGRGKHHFKLGIGGTPHIATSLNFNAETSELEDKLVFSSLIPLRIGYRYQKPEGGFFFRVGYTPFSKFL

pLDDT: mean 83.28, std 11.48, range [36.66, 95.81]

Radius of gyration: 19.93 Å; Cα contacts (8 Å, |Δi|>4): 172; chains: 1; bounding box: 31×31×62 Å

Solvent-accessible surface area (backbone atoms only — not comparable to full-atom values): 5142 Å² total; per-residue (Å²): 133,85,80,84,73,89,62,70,72,54,77,49,69,55,69,52,77,51,69,68,86,42,48,27,42,33,44,31,46,35,42,27,51,37,70,41,80,43,83,42,80,38,85,89,77,73,43,80,42,84,40,82,40,85,39,42,34,40,38,41,34,46,34,43,34,45,37,50,85,92,49,85,70,65,52,74,53,71,51,67,57,70,48,80,58,132

Secondary structure (DSSP, 8-state):
-----------EEEEEEE-STTEEEEEEEEEEEEEEEEEEEETTTTEEEEEEEEEEEEEEEEEEEEE-TT-S-EEEEEE--EEEE-